Pr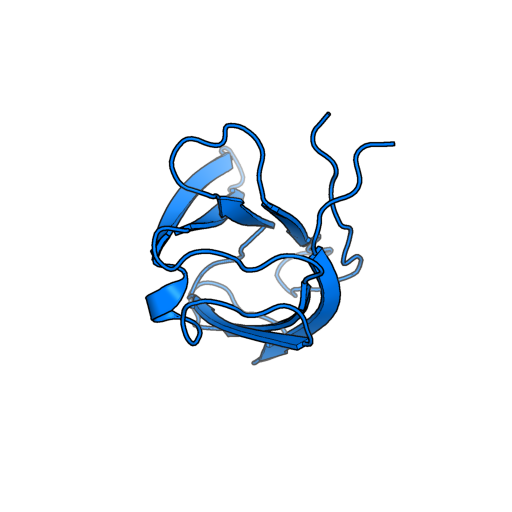otein AF-V4K805-F1 (afdb_monomer)

Radius of gyration: 14.49 Å; Cα contacts (8 Å, |Δi|>4): 277; chains: 1; bounding box: 42×25×37 Å

Organism: Eutrema salsugineum (NCBI:txid72664)

Mean predicted aligned error: 8.28 Å

Solvent-accessible surface area (backbone atoms only — not comparable to full-atom values): 7062 Å² total; per-residue (Å²): 132,92,72,57,56,45,48,81,76,48,74,48,64,44,59,77,62,47,48,86,83,38,70,29,39,41,37,39,35,29,34,29,75,49,67,44,61,63,72,22,32,34,38,37,34,30,62,47,81,55,100,86,49,77,46,77,49,77,49,76,43,56,41,50,80,41,30,76,62,57,39,56,59,40,76,48,63,41,50,52,76,40,43,65,61,62,36,35,42,30,36,35,44,76,96,46,94,62,60,50,40,42,40,38,47,45,67,58,64,93,85,40,54,35,82,81,44,89,42,75,57,79,85,124

Secondary structure (DSSP, 8-state):
----SEEEEEEEEESSSPPTTS-EEEEEEEEESSPBPTT-EEEEEEEEE-SS-EEEEEEEEEHHHHS-SSB-SEEEEEEEEESS-EEEEEEE-TT-SS-SEEEEEEE-STTS--EEEEE-----

pLDDT: mean 74.36, std 15.86, range [29.27, 93.38]

Sequence (124 aa):
THQYPTTVSSVDISPFPVRRFKDANFTITGSTRKAIPGGASVELIFVVLTQYDKFLDTKSYSLCDITACPVLPGPFVLTFTNPYYVVDLKIMEKNVKEPIMCIGFYIYGGFTGYVSEISQVFTG

Foldseek 3Di:
DDDQQKDWDDWDKPPFQQAAQDKIKIKTKIFGQAWAAQQKKKKFWFWDDDPVDTDIDIDIDGQCVQFPPRRHGTMTMGMDMDNGDTQKMFIGHVPDPDTSWMWGADADDPRGGDRPDGDGDDPD

Nearest PDB structures (foldseek):
  2ag9-assembly2_B  TM=6.494E-01  e=2.338E-04  Homo sapiens
  6ayz-assembly2_M  TM=6.812E-01  e=1.473E-03  Saccharomyces cerevisiae S288C
  2ag2-assembly1_A  TM=5.698E-01  e=9.048E-04  Homo sapiens
  2agc-assembly1_A  TM=5.384E-01  e=4.476E-04  Mus musculus
  2ibg-assembly4_D  TM=3.540E-01  e=1.120E-01  Drosophila melanogaster

InterPro domains:
  IPR003172 MD-2-related lipid-recognition domain [PF02221] (5-105)
  IPR003172 MD-2-related lipid-recognition domain [SM00737] (4-107)
  IPR014756 Immunoglobulin E-set [SSF81296] (7-105)
  IPR039670 Sterol transport protein NPC2-like [PTHR11306] (3-105)

Structure (mmCIF, N/CA/C/O backbone):
data_AF-V4K805-F1
#
_entry.id   AF-V4K805-F1
#
loop_
_atom_site.group_PDB
_atom_site.id
_atom_site.type_symbol
_atom_site.label_atom_id
_atom_site.label_alt_id
_atom_site.label_comp_id
_atom_site.label_asym_id
_atom_site.label_entity_id
_atom_site.label_seq_id
_atom_site.pdbx_PDB_ins_code
_atom_site.Cartn_x
_atom_site.Cartn_y
_atom_site.Cartn_z
_atom_site.occupancy
_atom_site.B_iso_or_equiv
_atom_site.auth_seq_id
_atom_site.auth_comp_id
_atom_site.auth_asym_id
_atom_site.auth_atom_id
_atom_site.pdbx_PDB_model_num
ATOM 1 N N . THR A 1 1 ? 1.043 -6.275 21.644 1.00 42.59 1 THR A N 1
ATOM 2 C CA . THR A 1 1 ? 1.025 -6.687 20.225 1.00 42.59 1 THR A CA 1
ATOM 3 C C . THR A 1 1 ? 0.222 -5.665 19.458 1.00 42.59 1 THR A C 1
ATOM 5 O O . THR A 1 1 ? -0.986 -5.589 19.632 1.00 42.59 1 THR A O 1
ATOM 8 N N . HIS A 1 2 ? 0.889 -4.794 18.706 1.00 51.28 2 HIS A N 1
ATOM 9 C CA . HIS A 1 2 ? 0.205 -3.776 17.917 1.00 51.28 2 HIS A CA 1
ATOM 10 C C . HIS A 1 2 ? -0.314 -4.455 16.647 1.00 51.28 2 HIS A C 1
ATOM 12 O O . HIS A 1 2 ? 0.485 -4.856 15.812 1.00 51.28 2 HIS A O 1
ATOM 18 N N . GLN A 1 3 ? -1.617 -4.727 16.560 1.00 66.00 3 GLN A N 1
ATOM 19 C CA . GLN A 1 3 ? -2.196 -5.428 15.414 1.00 66.00 3 GLN A CA 1
ATOM 20 C C . GLN A 1 3 ? -2.968 -4.424 14.568 1.00 66.00 3 GLN A C 1
ATOM 22 O O . GLN A 1 3 ? -3.941 -3.835 15.042 1.00 66.00 3 GLN A O 1
ATOM 27 N N . TYR A 1 4 ? -2.552 -4.246 13.315 1.00 74.50 4 TYR A N 1
ATOM 28 C CA . TYR A 1 4 ? -3.308 -3.437 12.371 1.00 74.50 4 TYR A CA 1
ATOM 29 C C . TYR A 1 4 ? -4.749 -3.981 12.250 1.00 74.50 4 TYR A C 1
ATOM 31 O O . TYR A 1 4 ? -4.979 -5.202 12.297 1.00 74.50 4 TYR A O 1
ATOM 39 N N . PRO A 1 5 ? -5.760 -3.103 12.101 1.00 82.62 5 PRO A N 1
ATOM 40 C CA . PRO A 1 5 ? -7.133 -3.537 11.850 1.00 82.62 5 PRO A CA 1
ATOM 41 C C . PRO A 1 5 ? -7.274 -4.229 10.487 1.00 82.62 5 PRO A C 1
ATOM 43 O O . PRO A 1 5 ? -8.288 -4.881 10.250 1.00 82.62 5 PRO A O 1
ATOM 46 N N . THR A 1 6 ? -6.263 -4.122 9.625 1.00 82.94 6 THR A N 1
ATOM 47 C CA . THR A 1 6 ? -6.203 -4.694 8.282 1.00 82.94 6 THR A CA 1
ATOM 48 C C . THR A 1 6 ? -5.322 -5.941 8.222 1.00 82.94 6 THR A C 1
ATOM 50 O O . THR A 1 6 ? -4.346 -6.109 8.956 1.00 82.94 6 THR A O 1
ATOM 53 N N . THR A 1 7 ? -5.654 -6.842 7.309 1.00 84.44 7 THR A N 1
ATOM 54 C CA . THR A 1 7 ? -4.868 -8.027 6.968 1.00 84.44 7 THR A CA 1
ATOM 55 C C . THR A 1 7 ? -4.712 -8.071 5.461 1.00 84.44 7 THR A C 1
ATOM 57 O O . THR A 1 7 ? -5.699 -7.970 4.737 1.00 84.44 7 THR A O 1
ATOM 60 N N . VAL A 1 8 ? -3.477 -8.200 4.993 1.00 82.19 8 VAL A N 1
ATOM 61 C CA . VAL A 1 8 ? -3.163 -8.289 3.564 1.00 82.19 8 VAL A CA 1
ATOM 62 C C . VAL A 1 8 ? -3.146 -9.756 3.174 1.00 82.19 8 VAL A C 1
ATOM 64 O O . VAL A 1 8 ? -2.502 -10.563 3.839 1.00 82.19 8 VAL A O 1
ATOM 67 N N . SER A 1 9 ? -3.885 -10.097 2.126 1.00 82.69 9 SER A N 1
ATOM 68 C CA . SER A 1 9 ? -4.027 -11.469 1.641 1.00 82.69 9 SER A CA 1
ATOM 69 C C . SER A 1 9 ? -3.128 -11.732 0.440 1.00 82.69 9 SER A C 1
ATOM 71 O O . SER A 1 9 ? -2.501 -12.784 0.369 1.00 82.69 9 SER A O 1
ATOM 73 N N . SER A 1 10 ? -3.052 -10.787 -0.497 1.00 80.31 10 SER A N 1
ATOM 74 C CA . SER A 1 10 ? -2.207 -10.910 -1.682 1.00 80.31 10 SER A CA 1
ATOM 75 C C . SER A 1 10 ? -1.836 -9.550 -2.264 1.00 80.31 10 SER A C 1
ATOM 77 O O . SER A 1 10 ? -2.516 -8.543 -2.049 1.00 80.31 10 SER A O 1
ATOM 79 N N . VAL A 1 11 ? -0.747 -9.545 -3.029 1.00 78.44 11 VAL A N 1
ATOM 80 C CA . VAL A 1 11 ? -0.344 -8.440 -3.896 1.00 78.44 11 VAL A CA 1
ATOM 81 C C . VAL A 1 11 ? -0.081 -9.040 -5.268 1.00 78.44 11 VAL A C 1
ATOM 83 O O . VAL A 1 11 ? 0.756 -9.930 -5.400 1.00 78.44 11 VAL A O 1
ATOM 86 N N . ASP A 1 12 ? -0.793 -8.546 -6.271 1.00 80.62 12 ASP A N 1
ATOM 87 C CA . ASP A 1 12 ? -0.556 -8.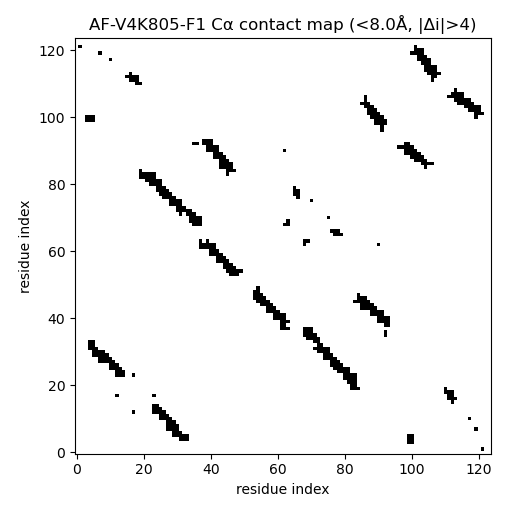845 -7.677 1.00 80.62 12 ASP A CA 1
ATOM 88 C C . ASP A 1 12 ? 0.084 -7.636 -8.364 1.00 80.62 12 ASP A C 1
ATOM 90 O O . ASP A 1 12 ? -0.282 -6.489 -8.091 1.00 80.62 12 ASP A O 1
ATOM 94 N N . ILE A 1 13 ? 1.065 -7.887 -9.232 1.00 78.00 13 ILE A N 1
ATOM 95 C CA . ILE A 1 13 ? 1.798 -6.837 -9.942 1.00 78.00 13 ILE A CA 1
ATOM 96 C C . ILE A 1 13 ? 1.890 -7.191 -11.418 1.00 78.00 13 ILE A C 1
ATOM 98 O O . ILE A 1 13 ? 2.391 -8.255 -11.781 1.00 78.00 13 ILE A O 1
ATOM 102 N N . SER A 1 14 ? 1.476 -6.262 -12.279 1.00 78.94 14 SER A N 1
ATOM 103 C CA . SER A 1 14 ? 1.488 -6.454 -13.729 1.00 78.94 14 SER A CA 1
ATOM 104 C C . SER A 1 14 ? 1.931 -5.187 -14.471 1.00 78.94 14 SER A C 1
ATOM 106 O O . SER A 1 14 ? 1.409 -4.113 -14.182 1.00 78.94 14 SER A O 1
ATOM 108 N N . PRO A 1 15 ? 2.855 -5.266 -15.447 1.00 75.50 15 PRO A N 1
ATOM 109 C CA . PRO A 1 15 ? 3.510 -6.476 -15.932 1.00 75.50 15 PRO A CA 1
ATOM 110 C C . PRO A 1 15 ? 4.650 -6.935 -15.013 1.00 75.50 15 PRO A C 1
ATOM 112 O O . PRO A 1 15 ? 5.372 -6.127 -14.428 1.00 75.50 15 PRO A O 1
ATOM 115 N N . PHE A 1 16 ? 4.858 -8.250 -14.959 1.00 67.44 16 PHE A N 1
ATOM 116 C CA . PHE A 1 16 ? 6.003 -8.862 -14.292 1.00 67.44 16 PHE A CA 1
ATOM 117 C C . PHE A 1 16 ? 7.010 -9.391 -15.333 1.00 67.44 16 PHE A C 1
ATOM 119 O O . PHE A 1 16 ? 6.597 -10.096 -16.258 1.00 67.44 16 PHE A O 1
ATOM 126 N N . PRO A 1 17 ? 8.322 -9.096 -15.220 1.00 67.75 17 PRO A N 1
ATOM 127 C CA . PRO A 1 17 ? 8.969 -8.262 -14.205 1.00 67.75 17 PRO A CA 1
ATOM 128 C C . PRO A 1 17 ? 8.746 -6.757 -14.439 1.00 67.75 17 PRO A C 1
ATOM 130 O O . PRO A 1 17 ? 8.728 -6.289 -15.582 1.00 67.75 17 PRO A O 1
ATOM 133 N N . VAL A 1 18 ? 8.659 -5.986 -13.349 1.00 69.50 18 VAL A N 1
ATOM 134 C CA . VAL A 1 18 ? 8.513 -4.520 -13.405 1.00 69.50 18 VAL A CA 1
ATOM 135 C C . VAL A 1 18 ? 9.775 -3.883 -13.986 1.00 69.50 18 VAL A C 1
ATOM 137 O O . VAL A 1 18 ? 10.880 -4.042 -13.453 1.00 69.50 18 VAL A O 1
ATOM 140 N N . ARG A 1 19 ? 9.614 -3.127 -15.076 1.00 68.88 19 ARG A N 1
ATOM 141 C CA . ARG A 1 19 ? 10.710 -2.413 -15.746 1.00 68.88 19 ARG A CA 1
ATOM 142 C C . ARG A 1 19 ? 10.782 -0.966 -15.271 1.00 68.88 19 ARG A C 1
ATOM 144 O O . ARG A 1 19 ? 9.755 -0.323 -15.095 1.00 68.88 19 ARG A O 1
ATOM 151 N N . ARG A 1 20 ? 12.002 -0.436 -15.135 1.00 65.94 20 ARG A N 1
ATOM 152 C CA . ARG A 1 20 ? 12.220 0.983 -14.813 1.00 65.94 20 ARG A CA 1
ATOM 153 C C . ARG A 1 20 ? 11.509 1.894 -15.805 1.00 65.94 20 ARG A C 1
ATOM 155 O O . ARG A 1 20 ? 11.559 1.639 -17.009 1.00 65.94 20 ARG A O 1
ATOM 162 N N . PHE A 1 21 ? 10.943 2.981 -15.282 1.00 67.25 21 PHE A N 1
ATOM 163 C CA . PHE A 1 21 ? 10.296 4.038 -16.062 1.00 67.25 21 PHE A CA 1
ATOM 164 C C . PHE A 1 21 ? 9.128 3.536 -16.923 1.00 67.25 21 PHE A C 1
ATOM 166 O O . PHE A 1 21 ? 8.776 4.168 -17.918 1.00 67.25 21 PHE A O 1
ATOM 173 N N . LYS A 1 22 ? 8.548 2.386 -16.566 1.00 74.62 22 LYS A N 1
ATOM 174 C CA . LYS A 1 22 ? 7.335 1.855 -17.177 1.00 74.62 22 LYS A CA 1
ATOM 175 C C . LYS A 1 22 ? 6.295 1.645 -16.100 1.00 74.62 22 LYS A C 1
ATOM 177 O O . LYS A 1 22 ? 6.617 1.159 -15.020 1.00 74.62 22 LYS A O 1
ATOM 182 N N . ASP A 1 23 ? 5.063 1.978 -16.445 1.00 78.56 23 ASP A N 1
ATOM 183 C CA . ASP A 1 23 ? 3.925 1.787 -15.564 1.00 78.56 23 ASP A CA 1
ATOM 184 C C . ASP A 1 23 ? 3.755 0.310 -15.204 1.00 78.56 23 ASP A C 1
ATOM 186 O O . ASP A 1 23 ? 3.785 -0.574 -16.068 1.00 78.56 23 ASP A O 1
ATOM 190 N N . ALA A 1 24 ? 3.568 0.065 -13.912 1.00 78.56 24 ALA A N 1
ATOM 191 C CA . ALA A 1 24 ? 3.104 -1.195 -13.371 1.00 78.56 24 ALA A CA 1
ATOM 192 C C . ALA A 1 24 ? 1.854 -0.955 -12.525 1.00 78.56 24 ALA A C 1
ATOM 194 O O . ALA A 1 24 ? 1.753 0.022 -11.780 1.00 78.56 24 ALA A O 1
ATOM 195 N N . ASN A 1 25 ? 0.902 -1.867 -12.660 1.00 84.00 25 ASN A N 1
ATOM 196 C CA . ASN A 1 25 ? -0.296 -1.941 -11.851 1.00 84.00 25 ASN A CA 1
ATOM 197 C C . ASN A 1 25 ? -0.009 -2.805 -10.635 1.00 84.00 25 ASN A C 1
ATOM 199 O O . ASN A 1 25 ? 0.471 -3.929 -10.770 1.00 84.00 25 ASN A O 1
ATOM 203 N N . PHE A 1 26 ? -0.352 -2.282 -9.469 1.00 81.38 26 PHE A N 1
ATOM 204 C CA . PHE A 1 26 ? -0.315 -2.983 -8.201 1.00 81.38 26 PHE A CA 1
ATOM 205 C C . PHE A 1 26 ? -1.755 -3.187 -7.754 1.00 81.38 26 PHE A C 1
ATOM 207 O O . PHE A 1 26 ? -2.514 -2.223 -7.646 1.00 81.38 26 PHE A O 1
ATOM 214 N N . THR A 1 27 ? -2.123 -4.437 -7.500 1.00 86.00 27 THR A N 1
ATOM 215 C CA . THR A 1 27 ? -3.435 -4.808 -6.973 1.00 86.00 27 THR A CA 1
ATOM 216 C C . THR A 1 27 ? -3.248 -5.495 -5.636 1.00 86.00 27 THR A C 1
ATOM 218 O O . THR A 1 27 ? -2.676 -6.578 -5.550 1.00 86.00 27 THR A O 1
ATOM 221 N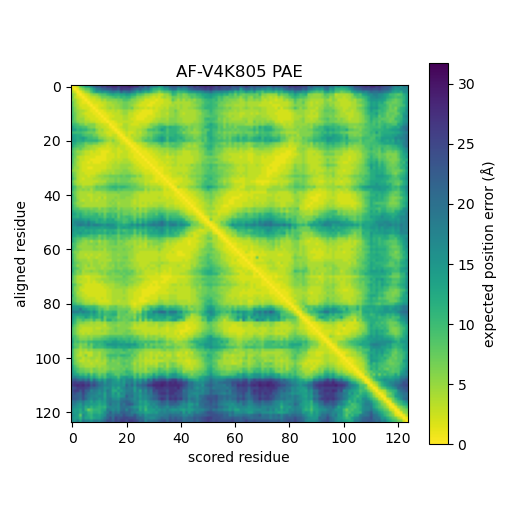 N . ILE A 1 28 ? -3.730 -4.864 -4.575 1.00 85.19 28 ILE A N 1
ATOM 222 C CA . ILE A 1 28 ? -3.603 -5.358 -3.208 1.00 85.19 28 ILE A CA 1
ATOM 223 C C . ILE A 1 28 ? -4.964 -5.847 -2.766 1.00 85.19 28 ILE A C 1
ATOM 225 O O . ILE A 1 28 ? -5.924 -5.078 -2.743 1.00 85.19 28 ILE A O 1
ATOM 229 N N . THR A 1 29 ? -5.029 -7.117 -2.389 1.00 86.88 29 THR A N 1
ATOM 230 C CA . THR A 1 29 ? -6.232 -7.709 -1.812 1.00 86.88 29 THR A CA 1
ATOM 231 C C . THR A 1 29 ? -6.003 -7.923 -0.330 1.00 86.88 29 THR A C 1
ATOM 233 O O . THR A 1 29 ? -4.984 -8.474 0.093 1.00 86.88 29 THR A O 1
ATOM 236 N N . GLY A 1 30 ? -6.960 -7.493 0.475 1.00 87.75 30 GLY A N 1
ATOM 237 C CA . GLY A 1 30 ? -6.908 -7.662 1.915 1.00 87.75 30 GLY A CA 1
ATOM 238 C C . GLY A 1 30 ? -8.291 -7.644 2.530 1.00 87.75 30 GLY A C 1
ATOM 239 O O . GLY A 1 30 ? -9.306 -7.705 1.843 1.00 87.75 30 GLY A O 1
ATOM 240 N N . SER A 1 31 ? -8.328 -7.565 3.852 1.00 88.81 31 SER A N 1
ATOM 241 C CA . SER A 1 31 ? -9.552 -7.378 4.614 1.00 88.81 31 SER A CA 1
ATOM 242 C C . SER A 1 31 ? -9.315 -6.424 5.773 1.00 88.81 31 SER A C 1
ATOM 244 O O . SER A 1 31 ? -8.200 -6.326 6.287 1.00 88.81 31 SER A O 1
ATOM 246 N N . THR A 1 32 ? -10.348 -5.700 6.185 1.00 89.94 32 THR A N 1
ATOM 247 C CA . THR A 1 32 ? -10.305 -4.824 7.358 1.00 89.94 32 THR A CA 1
ATOM 248 C C . THR A 1 32 ? -11.364 -5.226 8.376 1.00 89.94 32 THR A C 1
ATOM 250 O O . THR A 1 32 ? -12.476 -5.610 8.024 1.00 89.94 32 THR A O 1
ATOM 253 N N . ARG A 1 33 ? -11.023 -5.132 9.662 1.00 89.81 33 ARG A N 1
ATOM 254 C CA . ARG A 1 33 ? -11.937 -5.357 10.795 1.00 89.81 33 ARG A CA 1
ATOM 255 C C . ARG A 1 33 ? -12.695 -4.098 11.207 1.00 89.81 33 ARG A C 1
ATOM 257 O O . ARG A 1 33 ? -13.620 -4.179 12.009 1.00 89.81 33 ARG A O 1
ATOM 264 N N . LYS A 1 34 ? -12.286 -2.934 10.699 1.00 89.25 34 LYS A N 1
ATOM 265 C CA . LYS A 1 34 ? -12.889 -1.632 11.000 1.00 89.25 34 LYS A CA 1
ATOM 266 C C . LYS A 1 34 ? -13.164 -0.876 9.711 1.00 89.25 34 LYS A C 1
ATOM 268 O O . LYS A 1 34 ? -12.428 -1.031 8.739 1.00 89.25 34 LYS A O 1
ATOM 273 N N . ALA A 1 35 ? -14.208 -0.053 9.725 1.00 89.31 35 ALA A N 1
ATOM 274 C CA . ALA A 1 35 ? -14.474 0.840 8.612 1.00 89.31 35 ALA A CA 1
ATOM 275 C C . ALA A 1 35 ? -13.312 1.833 8.466 1.00 89.31 35 ALA A C 1
ATOM 277 O O . ALA A 1 35 ? -12.893 2.424 9.461 1.00 89.31 35 ALA A O 1
ATOM 278 N N . ILE A 1 36 ? -12.806 2.008 7.247 1.00 89.06 36 ILE A N 1
ATOM 279 C CA . ILE A 1 36 ? -11.835 3.056 6.930 1.00 89.06 36 ILE A CA 1
ATOM 280 C C . ILE A 1 36 ? -12.627 4.239 6.362 1.00 89.06 36 ILE A C 1
ATOM 282 O O . ILE A 1 36 ? -13.332 4.073 5.357 1.00 89.06 36 ILE A O 1
ATOM 286 N N . PRO A 1 37 ? -12.581 5.419 7.003 1.00 89.31 37 PRO A N 1
ATOM 287 C CA . PRO A 1 37 ? -13.376 6.559 6.572 1.00 89.31 37 PRO A CA 1
ATOM 288 C C . PRO A 1 37 ? -12.882 7.098 5.230 1.00 89.31 37 PRO A C 1
ATOM 290 O O . PRO A 1 37 ? -11.702 7.008 4.898 1.00 89.31 37 PRO A O 1
ATOM 293 N N . GLY A 1 38 ? -13.771 7.759 4.485 1.00 87.44 38 GLY A N 1
ATOM 294 C CA . GLY A 1 38 ? -13.423 8.340 3.184 1.00 87.44 38 GLY A CA 1
ATOM 295 C C . GLY A 1 38 ? -12.411 9.497 3.228 1.00 87.44 38 GLY A C 1
ATOM 296 O O . GLY A 1 38 ? -11.985 9.980 2.190 1.00 87.44 38 GLY A O 1
ATOM 297 N N . GLY A 1 39 ? -12.021 9.957 4.419 1.00 86.88 39 GLY A N 1
ATOM 298 C CA . GLY A 1 39 ? -10.947 10.938 4.597 1.00 86.88 39 GLY A CA 1
ATOM 299 C C . GLY A 1 39 ? -9.550 10.325 4.738 1.00 86.88 39 GLY A C 1
ATOM 300 O O . GLY A 1 39 ? -8.618 11.063 5.050 1.00 86.88 39 GLY A O 1
ATOM 301 N N . ALA A 1 40 ? -9.411 9.004 4.601 1.00 90.38 40 ALA A N 1
ATOM 302 C CA . ALA A 1 40 ? -8.122 8.327 4.653 1.00 90.38 40 ALA A CA 1
ATOM 303 C C . ALA A 1 40 ? -7.308 8.556 3.370 1.00 90.38 40 ALA A C 1
ATOM 305 O O . ALA A 1 40 ? -7.864 8.698 2.279 1.00 90.38 40 ALA A O 1
ATOM 306 N N . SER A 1 41 ? -5.986 8.556 3.503 1.00 90.25 41 SER A N 1
ATOM 307 C CA . SER A 1 41 ? -5.043 8.684 2.395 1.00 90.25 41 SER A CA 1
ATOM 308 C C . SER A 1 41 ? -4.165 7.444 2.264 1.00 90.25 41 SER A C 1
ATOM 310 O O . SER A 1 41 ? -3.956 6.697 3.221 1.00 90.25 41 SER A O 1
ATOM 312 N N . VAL A 1 42 ? -3.647 7.225 1.060 1.00 88.00 42 VAL A N 1
ATOM 313 C CA . VAL A 1 42 ? -2.610 6.234 0.779 1.00 88.00 42 VAL A CA 1
ATOM 314 C C . VAL A 1 42 ? -1.313 6.965 0.491 1.00 88.00 42 VAL A C 1
ATOM 316 O O . VAL A 1 42 ? -1.240 7.758 -0.445 1.00 88.00 42 VAL A O 1
ATOM 319 N N . GLU A 1 43 ? -0.292 6.693 1.294 1.00 87.94 43 GLU A N 1
ATOM 320 C CA . GLU A 1 43 ? 1.068 7.170 1.083 1.00 87.94 43 GLU A CA 1
ATOM 321 C C . GLU A 1 43 ? 1.897 6.073 0.421 1.00 87.94 43 GLU A C 1
ATOM 323 O O . GLU A 1 43 ? 2.023 4.962 0.940 1.00 87.94 43 GLU A O 1
ATOM 328 N N . LEU A 1 44 ? 2.466 6.397 -0.735 1.00 84.12 44 LEU A N 1
ATOM 329 C CA . LEU A 1 44 ? 3.399 5.555 -1.468 1.00 84.12 44 LEU A CA 1
ATOM 330 C C . LEU A 1 44 ? 4.797 6.145 -1.326 1.00 84.12 44 LEU A C 1
ATOM 332 O O . LEU A 1 44 ? 5.023 7.295 -1.707 1.00 84.12 44 LEU A O 1
ATOM 336 N N . ILE A 1 45 ? 5.727 5.352 -0.799 1.00 80.38 45 ILE A N 1
ATOM 337 C CA . ILE A 1 45 ? 7.131 5.725 -0.642 1.00 80.38 45 ILE A CA 1
ATOM 338 C C . ILE A 1 45 ? 7.930 5.071 -1.764 1.00 80.38 45 ILE A C 1
ATOM 340 O O . ILE A 1 45 ? 8.031 3.845 -1.864 1.00 80.38 45 ILE A O 1
ATOM 344 N N . PHE A 1 46 ? 8.519 5.908 -2.606 1.00 77.25 46 PHE A N 1
ATOM 345 C CA . PHE A 1 46 ? 9.363 5.521 -3.724 1.00 77.25 46 PHE A CA 1
ATOM 346 C C . PHE A 1 46 ? 10.822 5.670 -3.334 1.00 77.25 46 PHE A C 1
ATOM 348 O O . PHE A 1 46 ? 11.236 6.698 -2.797 1.00 77.25 46 PHE A O 1
ATOM 355 N N . VAL A 1 47 ? 11.618 4.654 -3.653 1.00 70.75 47 VAL A N 1
ATOM 356 C CA . VAL A 1 47 ? 13.062 4.682 -3.435 1.00 70.75 47 VAL A CA 1
ATOM 357 C C . VAL A 1 47 ? 13.759 4.567 -4.778 1.00 70.75 47 VAL A C 1
ATOM 359 O O . VAL A 1 47 ? 13.673 3.540 -5.452 1.00 70.75 47 VAL A O 1
ATOM 362 N N . VAL A 1 48 ? 14.503 5.602 -5.153 1.00 68.62 48 VAL A N 1
ATOM 363 C CA . VAL A 1 48 ? 15.405 5.554 -6.302 1.00 68.62 48 VAL A CA 1
ATOM 364 C C . VAL A 1 48 ? 16.828 5.421 -5.785 1.00 68.62 48 VAL A C 1
ATOM 366 O O . VAL A 1 48 ? 17.384 6.350 -5.204 1.00 68.62 48 VAL A O 1
ATOM 369 N N . LEU A 1 49 ? 17.417 4.245 -6.002 1.00 65.81 49 LEU A N 1
ATOM 370 C CA . LEU A 1 49 ? 18.830 3.995 -5.733 1.00 65.81 49 LEU A CA 1
ATOM 371 C C . LEU A 1 49 ? 19.653 4.340 -6.976 1.00 65.81 49 LEU A C 1
ATOM 373 O O . LEU A 1 49 ? 19.474 3.748 -8.048 1.00 65.81 49 LEU A O 1
ATOM 377 N N . THR A 1 50 ? 20.560 5.295 -6.820 1.00 66.94 50 THR A N 1
ATOM 378 C CA . THR A 1 50 ? 21.627 5.599 -7.777 1.00 66.94 50 THR A CA 1
ATOM 379 C C . THR A 1 50 ? 22.967 5.136 -7.201 1.00 66.94 50 THR A C 1
ATOM 381 O O . THR A 1 50 ? 23.044 4.732 -6.043 1.00 66.94 50 THR A O 1
ATOM 384 N N . GLN A 1 51 ? 24.032 5.165 -8.004 1.00 64.62 51 GLN A N 1
ATOM 385 C CA . GLN A 1 51 ? 25.362 4.739 -7.551 1.00 64.62 51 GLN A CA 1
ATOM 386 C C . GLN A 1 51 ? 25.953 5.629 -6.438 1.00 64.62 51 GLN A C 1
ATOM 388 O O . GLN A 1 51 ? 26.882 5.198 -5.763 1.00 64.62 51 GLN A O 1
ATOM 393 N N . TYR A 1 52 ? 25.420 6.843 -6.251 1.00 67.06 52 TYR A N 1
ATOM 394 C CA . TYR A 1 52 ? 25.911 7.815 -5.267 1.00 67.06 52 TYR A CA 1
ATOM 395 C C . TYR A 1 52 ? 24.849 8.266 -4.259 1.00 67.06 52 TYR A C 1
ATOM 397 O O . TYR A 1 52 ? 25.201 8.570 -3.126 1.00 67.06 52 TYR A O 1
ATOM 405 N N . ASP A 1 53 ? 23.567 8.238 -4.630 1.00 63.81 53 ASP A N 1
ATOM 406 C CA . ASP A 1 53 ? 22.475 8.786 -3.825 1.00 63.81 53 ASP A CA 1
ATOM 407 C C . ASP A 1 53 ? 21.260 7.854 -3.744 1.00 63.81 53 ASP A C 1
ATOM 409 O O . ASP A 1 53 ? 20.920 7.140 -4.696 1.00 63.81 53 ASP A O 1
ATOM 413 N N . LYS A 1 54 ? 20.552 7.933 -2.614 1.00 69.44 54 LYS A N 1
ATOM 414 C CA . LYS A 1 54 ? 19.211 7.372 -2.418 1.00 69.44 54 LYS A CA 1
ATOM 415 C C . LYS A 1 54 ? 18.206 8.520 -2.397 1.00 69.44 54 LYS A C 1
ATOM 417 O O . LYS A 1 54 ? 18.177 9.285 -1.437 1.00 69.44 54 LYS A O 1
ATOM 422 N N . PHE A 1 55 ? 17.352 8.604 -3.412 1.00 70.44 55 PHE A N 1
ATOM 423 C CA . PHE A 1 55 ? 16.233 9.544 -3.414 1.00 70.44 55 PHE A CA 1
ATOM 424 C C . PHE A 1 55 ? 14.985 8.863 -2.862 1.00 70.44 55 PHE A C 1
ATOM 426 O O . PHE A 1 55 ? 14.626 7.763 -3.288 1.00 70.44 55 PHE A O 1
ATOM 433 N N . LEU A 1 56 ? 14.350 9.529 -1.901 1.00 77.12 56 LEU A N 1
ATOM 434 C CA . LEU A 1 56 ? 13.049 9.165 -1.360 1.00 77.12 56 LEU A CA 1
ATOM 435 C C . LEU A 1 56 ? 12.030 10.168 -1.890 1.00 77.12 56 LEU A C 1
ATOM 437 O O . LEU A 1 56 ? 12.159 11.359 -1.618 1.00 77.12 56 LEU A O 1
ATOM 441 N N . ASP A 1 57 ? 11.041 9.689 -2.635 1.00 80.94 57 ASP A N 1
ATOM 442 C CA . ASP A 1 57 ? 9.867 10.480 -3.007 1.00 80.94 57 ASP A CA 1
ATOM 443 C C . ASP A 1 57 ? 8.645 9.875 -2.320 1.00 80.94 57 ASP A C 1
ATOM 445 O O . ASP A 1 57 ? 8.545 8.658 -2.183 1.00 80.94 57 ASP A O 1
ATOM 449 N N . THR A 1 58 ? 7.728 10.707 -1.839 1.00 84.00 58 THR A N 1
ATOM 450 C CA . THR A 1 58 ? 6.492 10.241 -1.201 1.00 84.00 58 THR A CA 1
ATOM 451 C C . THR A 1 58 ? 5.318 10.890 -1.896 1.00 84.00 58 THR A C 1
ATOM 453 O O . THR A 1 58 ? 5.220 12.115 -1.943 1.00 84.00 58 THR A O 1
ATOM 456 N N . LYS A 1 59 ? 4.402 10.072 -2.414 1.00 84.06 59 LYS A N 1
ATOM 457 C CA . LYS A 1 59 ? 3.151 10.561 -2.996 1.00 84.06 59 LYS A CA 1
ATOM 458 C C . LYS A 1 59 ? 1.985 10.142 -2.128 1.00 84.06 59 LYS A C 1
ATOM 460 O O . LYS A 1 59 ? 1.910 8.992 -1.706 1.00 84.06 59 LYS A O 1
ATOM 465 N N . SER A 1 60 ? 1.080 11.081 -1.889 1.00 86.94 60 SER A N 1
ATOM 466 C CA . SER A 1 60 ? -0.142 10.854 -1.129 1.00 86.94 60 SER A CA 1
ATOM 467 C C . SER A 1 60 ? -1.346 10.980 -2.055 1.00 86.94 60 SER A C 1
ATOM 469 O O . SER A 1 60 ? -1.431 11.933 -2.831 1.00 86.94 60 SER A O 1
ATOM 471 N N . TYR A 1 61 ? -2.256 10.018 -1.971 1.00 87.06 61 TYR A N 1
ATOM 472 C CA . TYR A 1 61 ? -3.500 9.964 -2.738 1.00 87.06 61 TYR A CA 1
ATOM 473 C C . TYR A 1 61 ? -4.677 9.794 -1.785 1.00 87.06 61 TYR A C 1
ATOM 475 O O . TYR A 1 61 ? -4.513 9.229 -0.701 1.00 87.06 61 TYR A O 1
ATOM 483 N N . SER A 1 62 ? -5.874 10.241 -2.170 1.00 89.62 62 SER A N 1
ATOM 484 C CA . SER A 1 62 ? -7.068 9.864 -1.413 1.00 89.62 62 SER A CA 1
ATOM 485 C C . SER A 1 62 ? -7.284 8.361 -1.558 1.00 89.62 62 SER A C 1
ATOM 487 O O . SER A 1 62 ? -7.193 7.820 -2.661 1.00 89.62 62 SER A O 1
ATOM 489 N N . LEU A 1 63 ? -7.608 7.671 -0.463 1.00 89.06 63 LEU A N 1
ATOM 490 C CA . LEU A 1 63 ? -7.973 6.256 -0.532 1.00 89.06 63 LEU A CA 1
ATOM 491 C C . LEU A 1 63 ? -9.154 6.040 -1.488 1.00 89.06 63 LEU A C 1
ATOM 493 O O . LEU A 1 63 ? -9.199 5.055 -2.219 1.00 89.06 63 LEU A O 1
ATOM 497 N N . CYS A 1 64 ? -10.069 7.004 -1.533 1.00 89.75 64 CYS A N 1
ATOM 498 C CA . CYS A 1 64 ? -11.275 6.933 -2.349 1.00 89.75 64 CYS A CA 1
ATOM 499 C C . CYS A 1 64 ? -11.035 7.135 -3.846 1.00 89.75 64 CYS A C 1
ATOM 501 O O . CYS A 1 64 ? -11.941 6.883 -4.635 1.00 89.75 64 CYS A O 1
ATOM 503 N N . ASP A 1 65 ? -9.836 7.570 -4.240 1.00 89.12 65 ASP A N 1
ATOM 504 C CA . ASP A 1 65 ? -9.469 7.675 -5.655 1.00 89.12 65 ASP A CA 1
ATOM 505 C C . ASP A 1 65 ? -9.092 6.302 -6.234 1.00 89.12 65 ASP A C 1
ATOM 507 O O . ASP A 1 65 ? -9.161 6.097 -7.443 1.00 89.12 65 ASP A O 1
ATOM 511 N N . ILE A 1 66 ? -8.695 5.355 -5.373 1.00 86.50 66 ILE A N 1
ATOM 512 C CA . ILE A 1 66 ? -8.186 4.031 -5.769 1.00 86.50 66 ILE A CA 1
ATOM 513 C C . ILE A 1 66 ? -9.082 2.869 -5.320 1.00 86.50 66 ILE A C 1
ATOM 515 O O . ILE A 1 66 ? -8.857 1.722 -5.710 1.00 86.50 66 ILE A O 1
ATOM 519 N N . THR A 1 67 ? -10.075 3.134 -4.469 1.00 87.25 67 THR A N 1
ATOM 520 C CA . THR A 1 67 ? -11.061 2.147 -4.017 1.00 87.25 67 THR A CA 1
ATOM 521 C C . THR A 1 67 ? -12.376 2.815 -3.619 1.00 87.25 67 THR A C 1
ATOM 523 O O . THR A 1 67 ? -12.450 4.029 -3.450 1.00 87.25 67 THR A O 1
ATOM 526 N N . ALA A 1 68 ? -13.435 2.025 -3.454 1.00 88.81 68 ALA A N 1
ATOM 527 C CA . ALA A 1 68 ? -14.733 2.537 -3.030 1.00 88.81 68 ALA A CA 1
ATOM 528 C C . ALA A 1 68 ? -14.723 2.919 -1.540 1.00 88.81 68 ALA A C 1
ATOM 530 O O . ALA A 1 68 ? -14.285 2.146 -0.687 1.00 88.81 68 ALA A O 1
ATOM 531 N N . CYS A 1 69 ? -15.261 4.099 -1.228 1.00 89.75 69 CYS A N 1
ATOM 532 C CA . CYS A 1 69 ? -15.351 4.616 0.133 1.00 89.75 69 CYS A CA 1
ATOM 533 C C . CYS A 1 69 ? -16.800 4.748 0.632 1.00 89.75 69 CYS A C 1
ATOM 535 O O . CYS A 1 69 ? -17.687 5.070 -0.159 1.00 89.75 69 CYS A O 1
ATOM 537 N N . PRO A 1 70 ? -17.034 4.613 1.954 1.00 90.50 70 PRO A N 1
ATOM 538 C CA . PRO A 1 70 ? -16.068 4.158 2.960 1.00 90.50 70 PRO A CA 1
ATOM 539 C C . PRO A 1 70 ? -15.721 2.675 2.762 1.00 90.50 70 PRO A C 1
ATOM 541 O O . PRO A 1 70 ? -16.572 1.891 2.344 1.00 90.50 70 PRO A O 1
ATOM 544 N N . VAL A 1 71 ? -14.487 2.276 3.090 1.00 91.31 71 VAL A N 1
ATOM 545 C CA . VAL A 1 71 ? -14.123 0.852 3.054 1.00 91.31 71 VAL A CA 1
ATOM 546 C C . VAL A 1 71 ? -14.760 0.198 4.271 1.00 91.31 71 VAL A C 1
ATOM 548 O O . VAL A 1 71 ? -14.345 0.444 5.404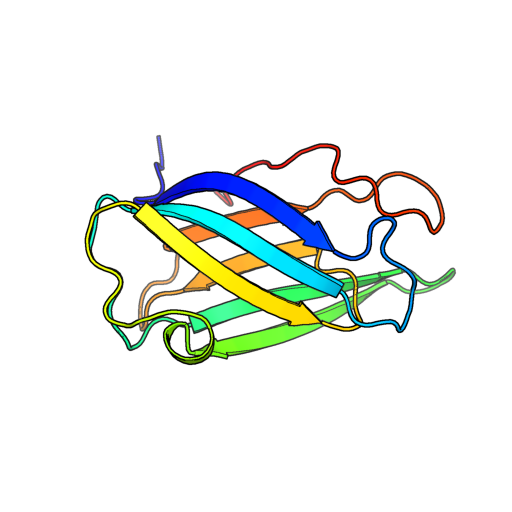 1.00 91.31 71 VAL A O 1
ATOM 551 N N . LEU A 1 72 ? -15.809 -0.586 4.048 1.00 92.44 72 LEU A N 1
ATOM 552 C CA . LEU A 1 72 ? -16.525 -1.277 5.116 1.00 92.44 72 LEU A CA 1
ATOM 553 C C . LEU A 1 72 ? -15.709 -2.466 5.654 1.00 92.44 72 LEU A C 1
ATOM 555 O O . LEU A 1 72 ? -14.839 -2.984 4.951 1.00 92.44 72 LEU A O 1
ATOM 559 N N . PRO A 1 73 ? -15.982 -2.926 6.891 1.00 93.38 73 PRO A N 1
ATOM 560 C CA . PRO A 1 73 ? -15.410 -4.167 7.400 1.00 93.38 73 PRO A CA 1
ATOM 561 C C . PRO A 1 73 ? -15.656 -5.331 6.437 1.00 93.38 73 PRO A C 1
ATOM 563 O O . PRO A 1 73 ? -16.783 -5.549 5.996 1.00 93.38 73 PRO A O 1
ATOM 566 N N . GLY A 1 74 ? -14.603 -6.086 6.137 1.00 91.50 74 GLY A N 1
ATOM 567 C CA . GLY A 1 74 ? -14.627 -7.152 5.142 1.00 91.50 74 GLY A CA 1
ATOM 568 C C . GLY A 1 74 ? -13.496 -7.042 4.118 1.00 91.50 74 GLY A C 1
ATOM 569 O O . GLY A 1 74 ? -12.524 -6.314 4.349 1.00 91.50 74 GLY A O 1
ATOM 570 N N . PRO A 1 75 ? -13.583 -7.815 3.021 1.00 90.75 75 PRO A N 1
ATOM 571 C CA . PRO A 1 75 ? -12.596 -7.809 1.950 1.00 90.75 75 PRO A CA 1
ATOM 572 C C . PRO A 1 75 ? -12.559 -6.474 1.205 1.00 90.75 75 PRO A C 1
ATOM 574 O O . PRO A 1 75 ? -13.597 -5.864 0.959 1.00 90.75 75 PRO A O 1
ATOM 577 N N . PHE A 1 76 ? -11.366 -6.058 0.795 1.00 90.06 76 PHE A N 1
ATOM 578 C CA . PHE A 1 76 ? -11.157 -4.888 -0.047 1.00 90.06 76 PHE A CA 1
ATOM 579 C C . PHE A 1 76 ? -10.094 -5.165 -1.111 1.00 90.06 76 PHE A C 1
ATOM 581 O O . PHE A 1 76 ? -9.225 -6.026 -0.942 1.00 90.06 76 PHE A O 1
ATOM 588 N N . VAL A 1 77 ? -10.161 -4.389 -2.192 1.00 89.38 77 VAL A N 1
ATOM 589 C CA . VAL A 1 77 ? -9.164 -4.372 -3.264 1.00 89.38 77 VAL A CA 1
ATOM 590 C C . VAL A 1 77 ? -8.718 -2.930 -3.484 1.00 89.38 77 VAL A C 1
ATOM 592 O O . VAL A 1 77 ? -9.553 -2.029 -3.595 1.00 89.38 77 VAL A O 1
ATOM 595 N N . LEU A 1 78 ? -7.405 -2.717 -3.512 1.00 87.00 78 LEU A N 1
ATOM 596 C CA . LEU A 1 78 ? -6.776 -1.446 -3.868 1.00 87.00 78 LEU A CA 1
ATOM 597 C C . LEU A 1 78 ? -6.019 -1.644 -5.171 1.00 87.00 78 LEU A C 1
ATOM 599 O O . LEU A 1 78 ? -5.175 -2.538 -5.245 1.00 87.00 78 LEU A O 1
ATOM 603 N N . THR A 1 79 ? -6.275 -0.797 -6.163 1.00 86.19 79 THR A N 1
ATOM 604 C CA . THR A 1 79 ? -5.553 -0.843 -7.435 1.00 86.19 79 THR A CA 1
ATOM 605 C C . THR A 1 79 ? -4.964 0.521 -7.741 1.00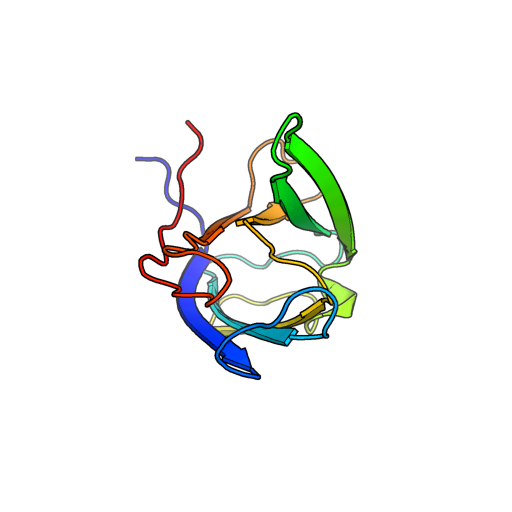 86.19 79 THR A C 1
ATOM 607 O O . THR A 1 79 ? -5.672 1.523 -7.738 1.00 86.19 79 THR A O 1
ATOM 610 N N . PHE A 1 80 ? -3.665 0.563 -8.020 1.00 83.56 80 PHE A N 1
ATOM 611 C CA . PHE A 1 80 ? -2.991 1.783 -8.451 1.00 83.56 80 PHE A CA 1
ATOM 612 C C . PHE A 1 80 ? -1.917 1.479 -9.492 1.00 83.56 80 PHE A C 1
ATOM 614 O O . PHE A 1 80 ? -1.308 0.408 -9.500 1.00 83.56 80 PHE A O 1
ATOM 621 N N . THR A 1 81 ? -1.679 2.451 -10.366 1.00 83.44 81 THR A N 1
ATOM 622 C CA . THR A 1 81 ? -0.677 2.382 -11.431 1.00 83.44 81 THR A CA 1
ATOM 623 C C . THR A 1 81 ? 0.464 3.331 -11.107 1.00 83.44 81 THR A C 1
ATOM 625 O O . THR A 1 81 ? 0.222 4.482 -10.736 1.00 83.44 81 THR A O 1
ATOM 628 N N . ASN A 1 82 ? 1.711 2.879 -11.244 1.00 72.69 82 ASN A N 1
ATOM 629 C CA . ASN A 1 82 ? 2.860 3.756 -11.056 1.00 72.69 82 ASN A CA 1
ATOM 630 C C . ASN A 1 82 ? 4.063 3.379 -11.942 1.00 72.69 82 ASN A C 1
ATOM 632 O O . ASN A 1 82 ? 4.363 2.190 -12.066 1.00 72.69 82 ASN A O 1
ATOM 636 N N . PRO A 1 83 ? 4.792 4.364 -12.506 1.00 60.75 83 PRO A N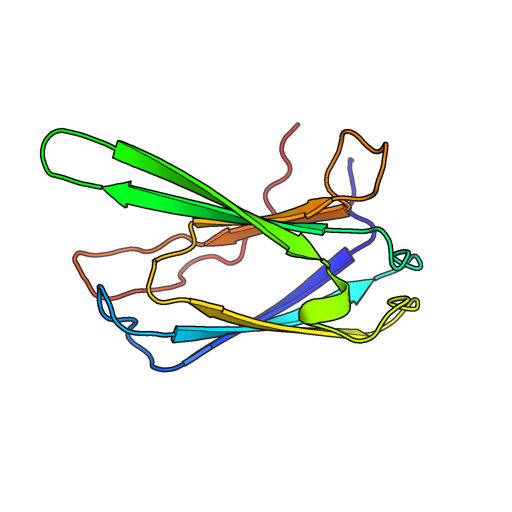 1
ATOM 637 C CA . PRO A 1 83 ? 6.023 4.130 -13.271 1.00 60.75 83 PRO A CA 1
ATOM 638 C C . PRO A 1 83 ? 7.258 3.775 -12.424 1.00 60.75 83 PRO A C 1
ATOM 640 O O . PRO A 1 83 ? 8.316 3.453 -12.980 1.00 60.75 83 PRO A O 1
ATOM 643 N N . TYR A 1 84 ? 7.164 3.886 -11.095 1.00 64.12 84 TYR A N 1
ATOM 644 C CA . TYR A 1 84 ? 8.279 3.717 -10.163 1.00 64.12 84 TYR A CA 1
ATOM 645 C C . TYR A 1 84 ? 8.122 2.494 -9.255 1.00 64.12 84 TYR A C 1
ATOM 647 O O . TYR A 1 84 ? 7.024 2.009 -8.986 1.00 64.12 84 TYR A O 1
ATOM 655 N N . TYR A 1 85 ? 9.255 2.033 -8.721 1.00 66.44 85 TYR A N 1
ATOM 656 C CA . TYR A 1 85 ? 9.293 1.024 -7.669 1.00 66.44 85 TYR A CA 1
ATOM 657 C C . TYR A 1 85 ? 8.811 1.634 -6.347 1.00 66.44 85 TYR A C 1
ATOM 659 O O . TYR A 1 85 ? 9.508 2.452 -5.741 1.00 66.44 85 TYR A O 1
ATOM 667 N N . VAL A 1 86 ? 7.615 1.245 -5.910 1.00 66.06 86 VAL A N 1
ATOM 668 C CA . VAL A 1 86 ? 7.148 1.495 -4.542 1.00 66.06 86 VAL A CA 1
ATOM 669 C C . VAL A 1 86 ? 7.892 0.544 -3.611 1.00 66.06 86 VAL A C 1
ATOM 671 O O . VAL A 1 86 ? 7.966 -0.650 -3.893 1.00 66.06 86 VAL A O 1
ATOM 674 N N . VAL A 1 87 ? 8.435 1.071 -2.516 1.00 68.44 87 VAL A N 1
ATOM 675 C CA . VAL A 1 87 ? 9.039 0.258 -1.451 1.00 68.44 87 VAL A CA 1
ATOM 676 C C . VAL A 1 87 ? 8.088 0.114 -0.284 1.00 68.44 87 VAL A C 1
ATOM 678 O O . VAL A 1 87 ? 7.964 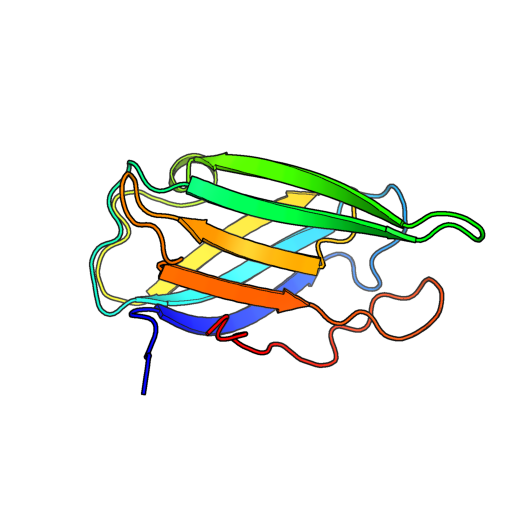-0.985 0.229 1.00 68.44 87 VAL A O 1
ATOM 681 N N . ASP A 1 88 ? 7.361 1.169 0.080 1.00 77.50 88 ASP A N 1
ATOM 682 C CA . ASP A 1 88 ? 6.366 1.080 1.144 1.00 77.50 88 ASP A CA 1
ATOM 683 C C . ASP A 1 88 ? 5.037 1.689 0.706 1.00 77.50 88 ASP A C 1
ATOM 685 O O . ASP A 1 88 ? 4.992 2.741 0.063 1.00 77.50 88 ASP A O 1
ATOM 689 N N . LEU A 1 89 ? 3.950 1.041 1.108 1.00 82.00 89 LEU A N 1
ATOM 690 C CA . LEU A 1 89 ? 2.595 1.562 1.030 1.00 82.00 89 LEU A CA 1
ATOM 691 C C . LEU A 1 89 ? 2.015 1.669 2.432 1.00 82.00 89 LEU A C 1
ATOM 693 O O . LEU A 1 89 ? 2.023 0.699 3.190 1.00 82.00 89 LEU A O 1
ATOM 697 N N . LYS A 1 90 ? 1.448 2.828 2.754 1.00 86.06 90 LYS A N 1
ATOM 698 C CA . LYS A 1 90 ? 0.780 3.081 4.032 1.00 86.06 90 LYS A CA 1
ATOM 699 C C . LYS A 1 90 ? -0.624 3.615 3.799 1.00 86.06 90 LYS A C 1
ATOM 701 O O . LYS A 1 90 ? -0.805 4.482 2.953 1.00 86.06 90 LYS A O 1
ATOM 706 N N . ILE A 1 91 ? -1.608 3.142 4.564 1.00 84.75 91 ILE A N 1
ATOM 707 C CA . ILE A 1 91 ? -2.898 3.843 4.683 1.00 84.75 91 ILE A CA 1
ATOM 708 C C . ILE A 1 91 ? -2.888 4.652 5.965 1.00 84.75 91 ILE A C 1
ATOM 710 O O . ILE A 1 91 ? -2.697 4.095 7.045 1.00 84.75 91 ILE A O 1
ATOM 714 N N . MET A 1 92 ? -3.153 5.945 5.836 1.00 85.75 92 MET A N 1
ATOM 715 C CA . MET A 1 92 ? -3.209 6.901 6.929 1.00 85.75 92 MET A CA 1
ATOM 716 C C . MET A 1 92 ? -4.648 7.369 7.131 1.00 85.75 92 MET A C 1
ATOM 718 O O . MET A 1 92 ? -5.348 7.712 6.179 1.00 85.75 92 MET A O 1
ATOM 722 N N . GLU A 1 93 ? -5.101 7.404 8.380 1.00 85.19 93 GLU A N 1
ATOM 723 C CA . GLU A 1 93 ? -6.361 8.055 8.733 1.00 85.19 93 GLU A CA 1
ATOM 724 C C . GLU A 1 93 ? -6.110 9.513 9.110 1.00 85.19 93 GLU A C 1
ATOM 726 O O . GLU A 1 93 ? -5.091 9.856 9.717 1.00 85.19 93 GLU A O 1
ATOM 731 N N . LYS A 1 94 ? -7.069 10.388 8.810 1.00 78.06 94 LYS A N 1
ATOM 732 C CA . LYS A 1 94 ? -6.982 11.790 9.211 1.00 78.06 94 LYS A CA 1
ATOM 733 C C . LYS A 1 94 ? -6.865 11.904 10.736 1.00 78.06 94 LYS A C 1
ATOM 735 O O . LYS A 1 94 ? -7.699 11.379 11.466 1.00 78.06 94 LYS A O 1
ATOM 740 N N . ASN A 1 95 ? -5.871 12.661 11.201 1.00 74.81 95 ASN A N 1
ATOM 741 C CA . ASN A 1 95 ? -5.562 12.893 12.620 1.00 74.81 95 ASN A CA 1
ATOM 742 C C . ASN A 1 95 ? -5.093 11.656 13.412 1.00 74.81 95 ASN A C 1
ATOM 744 O O . ASN A 1 95 ? -4.996 11.733 14.637 1.00 74.81 95 ASN A O 1
ATOM 748 N N . VAL A 1 96 ? -4.760 10.545 12.749 1.00 79.31 96 VAL A N 1
ATOM 749 C CA . VAL A 1 96 ? -4.135 9.381 13.390 1.00 79.31 96 VAL A CA 1
ATOM 750 C C . VAL A 1 96 ? -2.654 9.364 13.023 1.00 79.31 96 VAL A C 1
ATOM 752 O O . VAL A 1 96 ? -2.291 9.476 11.855 1.00 79.31 96 VAL A O 1
ATOM 755 N N . LYS A 1 97 ? -1.779 9.277 14.033 1.00 74.75 97 LYS A N 1
ATOM 756 C CA . LYS A 1 97 ? -0.319 9.281 13.822 1.00 74.75 97 LYS A CA 1
ATOM 757 C C . LYS A 1 97 ? 0.199 7.969 13.240 1.00 74.75 97 LYS A C 1
ATOM 759 O O . LYS A 1 97 ? 1.214 7.967 12.554 1.00 74.75 97 LYS A O 1
ATOM 764 N N . GLU A 1 98 ? -0.476 6.870 13.546 1.00 78.88 98 GLU A N 1
ATOM 765 C CA . GLU A 1 98 ? -0.066 5.530 13.149 1.00 78.88 98 GLU A CA 1
ATOM 766 C C . GLU A 1 98 ? -0.866 5.062 11.927 1.00 78.88 98 GLU A C 1
ATOM 768 O O . GLU A 1 98 ? -2.077 5.293 11.860 1.00 78.88 98 GLU A O 1
ATOM 773 N N . PRO A 1 99 ? -0.222 4.393 10.958 1.00 82.12 99 PRO A N 1
ATOM 774 C CA . PRO A 1 99 ? -0.922 3.881 9.791 1.00 82.12 99 PRO A CA 1
ATOM 775 C C . PRO A 1 99 ? -1.950 2.808 10.177 1.00 82.12 99 PRO A C 1
ATOM 777 O O . PRO A 1 99 ? -1.731 2.001 11.074 1.00 82.12 99 PRO A O 1
ATOM 780 N N . ILE A 1 100 ? -3.059 2.741 9.444 1.00 82.75 100 ILE A N 1
ATOM 781 C CA . ILE A 1 100 ? -4.043 1.647 9.524 1.00 82.75 100 ILE A CA 1
ATOM 782 C C . ILE A 1 100 ? -3.456 0.365 8.915 1.00 82.75 100 ILE A C 1
ATOM 784 O O . ILE A 1 100 ? -3.825 -0.750 9.296 1.00 82.75 100 ILE A O 1
ATOM 788 N N . MET A 1 101 ? -2.559 0.517 7.943 1.00 80.50 101 MET A N 1
ATOM 789 C CA . MET A 1 101 ? -1.822 -0.579 7.330 1.00 80.50 101 MET A CA 1
ATOM 790 C C . MET A 1 101 ? -0.492 -0.084 6.784 1.00 80.50 101 MET A C 1
ATOM 792 O O . MET A 1 101 ? -0.411 1.042 6.298 1.00 80.50 101 MET A O 1
ATOM 796 N N . CYS A 1 102 ? 0.516 -0.945 6.825 1.00 79.44 102 CYS A N 1
ATOM 797 C CA . CYS A 1 102 ? 1.820 -0.721 6.221 1.00 79.44 102 CYS A CA 1
ATOM 798 C C . CYS A 1 102 ? 2.223 -1.994 5.470 1.00 79.44 102 CYS A C 1
ATOM 800 O O . CYS A 1 102 ? 2.157 -3.088 6.036 1.00 79.44 102 CYS A O 1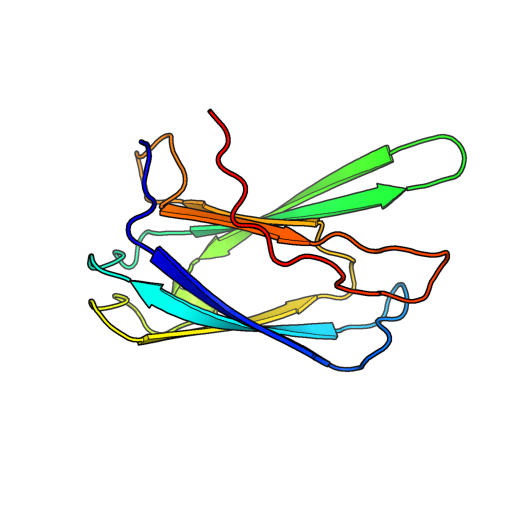
ATOM 802 N N . ILE A 1 103 ? 2.592 -1.860 4.200 1.00 74.31 103 ILE A N 1
ATOM 803 C CA . ILE A 1 103 ? 3.076 -2.949 3.352 1.00 74.31 103 ILE A CA 1
ATOM 804 C C . ILE A 1 103 ? 4.443 -2.545 2.829 1.00 74.31 103 ILE A C 1
ATOM 806 O O . ILE A 1 103 ? 4.542 -1.542 2.125 1.00 74.31 103 ILE A O 1
ATOM 810 N N . GLY A 1 104 ? 5.459 -3.338 3.158 1.00 72.81 104 GLY A N 1
ATOM 811 C CA . GLY A 1 104 ? 6.782 -3.227 2.558 1.00 72.81 104 GLY A CA 1
ATOM 812 C C . GLY A 1 104 ? 6.916 -4.171 1.366 1.00 72.81 104 GLY A C 1
ATOM 813 O O . GLY A 1 104 ? 6.460 -5.315 1.413 1.00 72.81 104 GLY A O 1
ATOM 814 N N . PHE A 1 105 ? 7.560 -3.697 0.306 1.00 67.69 105 PHE A N 1
ATOM 815 C CA . PHE A 1 105 ? 7.939 -4.466 -0.870 1.00 67.69 105 PHE A CA 1
ATOM 816 C C . PHE A 1 105 ? 9.462 -4.562 -0.929 1.00 67.69 105 PHE A C 1
ATOM 818 O O . PHE A 1 105 ? 10.158 -3.569 -1.156 1.00 67.69 105 PHE A O 1
ATOM 825 N N . TYR A 1 106 ? 9.995 -5.772 -0.776 1.00 60.00 106 TYR A N 1
ATOM 826 C CA . TYR A 1 106 ? 11.407 -6.032 -1.041 1.00 60.00 106 TYR A CA 1
ATOM 827 C C . TYR A 1 106 ? 11.586 -6.447 -2.488 1.00 60.00 106 TYR A C 1
ATOM 829 O O . TYR A 1 106 ? 10.984 -7.424 -2.921 1.00 60.00 106 TYR A O 1
ATOM 837 N N . ILE A 1 107 ? 12.425 -5.710 -3.214 1.00 58.56 107 ILE A N 1
ATOM 838 C CA . ILE A 1 107 ? 12.785 -5.998 -4.600 1.00 58.56 107 ILE A CA 1
ATOM 839 C C . ILE A 1 107 ? 14.227 -6.513 -4.634 1.00 58.56 107 ILE A C 1
ATOM 841 O O . ILE A 1 107 ? 15.173 -5.729 -4.541 1.00 58.56 107 ILE A O 1
ATOM 845 N N . TYR A 1 108 ? 14.399 -7.834 -4.752 1.00 46.88 108 TYR A N 1
ATOM 846 C CA . TYR A 1 108 ? 15.720 -8.470 -4.837 1.00 46.88 108 TYR A CA 1
ATOM 847 C C . TYR A 1 108 ? 16.211 -8.574 -6.285 1.00 46.88 108 TYR A C 1
ATOM 849 O O . TYR A 1 108 ? 15.512 -9.089 -7.153 1.00 46.88 108 TYR A O 1
ATOM 857 N N . GLY A 1 109 ? 17.460 -8.163 -6.517 1.00 48.12 109 GLY A N 1
ATOM 858 C CA . GLY A 1 109 ? 18.177 -8.397 -7.773 1.00 48.12 109 GLY A CA 1
ATOM 859 C C . GLY A 1 109 ? 18.110 -7.226 -8.754 1.00 48.12 109 GLY A C 1
ATOM 860 O O . GLY A 1 109 ? 17.061 -6.631 -8.992 1.00 48.12 109 GLY A O 1
ATOM 861 N N . GLY A 1 110 ? 19.264 -6.875 -9.329 1.00 45.97 110 GLY A N 1
ATOM 862 C CA . GLY A 1 110 ? 19.396 -5.796 -10.304 1.00 45.97 110 GLY A CA 1
ATOM 863 C C . GLY A 1 110 ? 18.344 -5.882 -11.414 1.00 45.97 110 GLY A C 1
ATOM 864 O O . GLY A 1 110 ? 18.336 -6.814 -12.206 1.00 45.97 110 GLY A O 1
ATOM 865 N N . PHE A 1 111 ? 17.480 -4.867 -11.468 1.00 45.47 111 PHE A N 1
ATOM 866 C CA . PHE A 1 111 ? 16.543 -4.556 -12.558 1.00 45.47 111 PHE A CA 1
ATOM 867 C C . PHE A 1 111 ? 15.498 -5.622 -12.939 1.00 45.47 111 PHE A C 1
ATOM 869 O O . PHE A 1 111 ? 14.830 -5.466 -13.962 1.00 45.47 111 PHE A O 1
ATOM 876 N N . THR A 1 112 ? 15.268 -6.635 -12.105 1.00 38.59 112 THR A N 1
ATOM 877 C CA . THR A 1 112 ? 14.108 -7.533 -12.210 1.00 38.59 112 THR A CA 1
ATOM 878 C C . THR A 1 112 ? 13.383 -7.532 -10.874 1.00 38.59 112 THR A C 1
ATOM 880 O O . THR A 1 112 ? 13.902 -8.054 -9.894 1.00 38.59 112 THR A O 1
ATOM 883 N N . GLY A 1 113 ? 12.214 -6.892 -10.810 1.00 41.22 113 GLY A N 1
ATOM 884 C CA . GLY A 1 113 ? 11.435 -6.823 -9.577 1.00 41.22 113 GLY A CA 1
ATOM 885 C C . GLY A 1 113 ? 11.019 -8.211 -9.103 1.00 41.22 113 GLY A C 1
ATOM 886 O O . GLY A 1 113 ? 10.123 -8.773 -9.709 1.00 41.22 113 GLY A O 1
ATOM 887 N N . TYR A 1 114 ? 11.636 -8.761 -8.058 1.00 39.66 114 TYR A N 1
ATOM 888 C CA . TYR A 1 114 ? 11.115 -9.914 -7.317 1.00 39.66 114 TYR A CA 1
ATOM 889 C C . TYR A 1 114 ? 10.423 -9.403 -6.063 1.00 39.66 114 TYR A C 1
ATOM 891 O O . TYR A 1 114 ? 11.115 -8.843 -5.227 1.00 39.66 114 TYR A O 1
ATOM 899 N N . VAL A 1 115 ? 9.113 -9.614 -5.900 1.00 43.16 115 VAL A N 1
ATOM 900 C CA . VAL A 1 115 ? 8.449 -9.428 -4.596 1.00 43.16 115 VAL A CA 1
ATOM 901 C C . VAL A 1 115 ? 8.694 -10.690 -3.786 1.00 43.16 115 VAL A C 1
ATOM 903 O O . VAL A 1 115 ? 7.949 -11.658 -3.901 1.00 43.16 115 VAL A O 1
ATOM 906 N N . SER A 1 116 ? 9.794 -10.734 -3.042 1.00 34.56 116 SER A N 1
ATOM 907 C CA . SER A 1 116 ? 10.149 -11.936 -2.277 1.00 34.56 116 SER A CA 1
ATOM 908 C C . SER A 1 116 ? 9.507 -11.980 -0.892 1.00 34.56 116 SER A C 1
ATOM 910 O O . SER A 1 116 ? 9.487 -13.038 -0.276 1.00 34.56 116 SER A O 1
ATOM 912 N N . GLU A 1 117 ? 8.974 -10.864 -0.396 1.00 40.84 117 GLU A N 1
ATOM 913 C CA . GLU A 1 117 ? 8.365 -10.803 0.930 1.00 40.84 117 GLU A CA 1
ATOM 914 C C . GLU A 1 117 ? 7.307 -9.701 0.968 1.00 40.84 117 GLU A C 1
ATOM 916 O O . GLU A 1 117 ? 7.626 -8.516 0.899 1.00 40.84 117 GLU A O 1
ATOM 921 N N . ILE A 1 118 ? 6.036 -10.102 1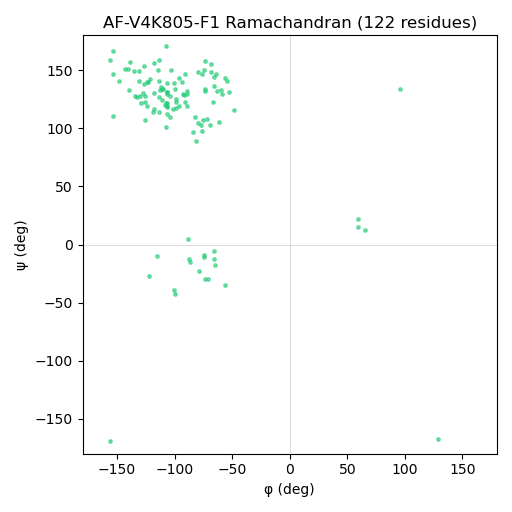.063 1.00 47.53 118 ILE A N 1
ATOM 922 C CA . ILE A 1 118 ? 4.965 -9.223 1.536 1.00 47.53 118 ILE A CA 1
ATOM 923 C C . ILE A 1 118 ? 5.025 -9.320 3.058 1.00 47.53 118 ILE A C 1
ATOM 925 O O . ILE A 1 118 ? 4.496 -10.267 3.640 1.00 47.53 118 ILE A O 1
ATOM 929 N N . SER A 1 119 ? 5.695 -8.376 3.712 1.00 47.12 119 SER A N 1
ATOM 930 C CA . SER A 1 119 ? 5.649 -8.266 5.167 1.00 47.12 119 SER A CA 1
ATOM 931 C C . SER A 1 119 ? 4.803 -7.059 5.560 1.00 47.12 119 SER A C 1
ATOM 933 O O . SER A 1 119 ? 4.968 -5.946 5.055 1.00 47.12 119 SER A O 1
ATOM 935 N N . GLN A 1 120 ? 3.844 -7.280 6.464 1.00 50.88 120 GLN A N 1
ATOM 936 C CA . GLN A 1 120 ? 3.261 -6.172 7.211 1.00 50.88 120 GLN A CA 1
ATOM 937 C C . GLN A 1 120 ? 4.352 -5.664 8.152 1.00 50.88 120 GLN A C 1
ATOM 939 O O . GLN A 1 120 ? 4.670 -6.312 9.151 1.00 50.88 120 GLN A O 1
ATOM 944 N N . VAL A 1 121 ? 4.973 -4.541 7.800 1.00 47.53 121 VAL A N 1
ATOM 945 C CA . VAL A 1 121 ? 6.043 -3.959 8.610 1.00 47.53 121 VAL A CA 1
ATOM 946 C C . VAL A 1 121 ? 5.397 -3.148 9.726 1.00 47.53 121 VAL A C 1
ATOM 948 O O . VAL A 1 121 ? 4.799 -2.101 9.484 1.00 47.53 121 VAL A O 1
ATOM 951 N N . PHE A 1 122 ? 5.505 -3.640 10.959 1.00 38.72 122 PHE A N 1
ATOM 952 C CA . PHE A 1 122 ? 5.128 -2.883 12.148 1.00 38.72 122 PHE A CA 1
ATOM 953 C C . PHE A 1 122 ? 6.238 -1.873 12.435 1.00 38.72 122 PHE A C 1
ATOM 955 O O . PHE A 1 122 ? 7.299 -2.239 12.937 1.00 38.72 122 PHE A O 1
ATOM 962 N N . THR A 1 123 ? 6.020 -0.603 12.102 1.00 35.09 123 THR A N 1
ATOM 963 C CA . THR A 1 123 ? 6.878 0.467 12.619 1.00 35.09 123 THR A CA 1
ATOM 964 C C . THR A 1 123 ? 6.472 0.707 14.069 1.00 35.09 123 THR A C 1
ATOM 966 O O . THR A 1 123 ? 5.437 1.329 14.314 1.00 35.09 123 THR A O 1
ATOM 969 N N . GLY A 1 124 ? 7.215 0.100 14.997 1.00 29.27 124 GLY A N 1
ATOM 970 C CA . GLY A 1 124 ? 7.146 0.397 16.430 1.00 29.27 124 GLY A CA 1
ATOM 971 C C . GLY A 1 124 ? 7.881 1.678 16.788 1.00 29.27 124 GLY A C 1
ATOM 972 O O . GLY A 1 124 ? 8.752 2.098 15.991 1.00 29.27 124 GLY A O 1
#